Protein AF-A0A3M2A944-F1 (afdb_monomer)

Mean predicted aligned error: 8.6 Å

pLDDT: mean 86.75, std 15.09, range [39.0, 97.19]

Nearest PDB structures (foldseek):
  2qdl-assembly2_B  TM=9.344E-01  e=6.370E-03  Caldanaerobacter subterraneus subsp. tengcongensis MB4
  4jpb-assembly1_W  TM=9.354E-01  e=1.058E-02  Thermotoga maritima MSB8
  8c5v-assembly1_H  TM=9.035E-01  e=5.495E-02  Escherichia coli
  1k0s-assembly1_A  TM=7.134E-01  e=4.944E-03  Thermotoga maritima
  2qdl-assembly1_A  TM=8.506E-01  e=3.309E-02  Caldanaerobacter subterraneus subsp. tengcongensis MB4

Structure (mmCIF, N/CA/C/O backbone):
data_AF-A0A3M2A944-F1
#
_entry.id   AF-A0A3M2A944-F1
#
loop_
_atom_site.group_PDB
_atom_site.id
_atom_site.type_symbol
_atom_site.label_atom_id
_atom_site.label_alt_id
_atom_site.label_comp_id
_atom_site.label_asym_id
_atom_site.label_entity_id
_atom_site.label_seq_id
_atom_site.pdbx_PDB_ins_code
_atom_site.Cartn_x
_atom_site.Cartn_y
_atom_site.Cartn_z
_atom_site.occupancy
_atom_site.B_iso_or_equiv
_atom_site.auth_seq_id
_atom_site.auth_comp_id
_atom_site.auth_asym_id
_atom_site.auth_atom_id
_atom_site.pdbx_PDB_model_num
ATOM 1 N N . MET A 1 1 ? -34.007 -17.231 34.234 1.00 39.00 1 MET A N 1
ATOM 2 C CA . MET A 1 1 ? -33.715 -18.229 33.184 1.00 39.00 1 MET A CA 1
ATOM 3 C C . MET A 1 1 ? -33.813 -17.509 31.851 1.00 39.00 1 MET A C 1
ATOM 5 O O . MET A 1 1 ? -34.774 -16.780 31.654 1.00 39.00 1 MET A O 1
ATOM 9 N N . ALA A 1 2 ? -32.749 -17.584 31.052 1.00 47.69 2 ALA A N 1
ATOM 10 C CA . ALA A 1 2 ? -32.578 -16.890 29.777 1.00 47.69 2 ALA A CA 1
ATOM 11 C C . ALA A 1 2 ? -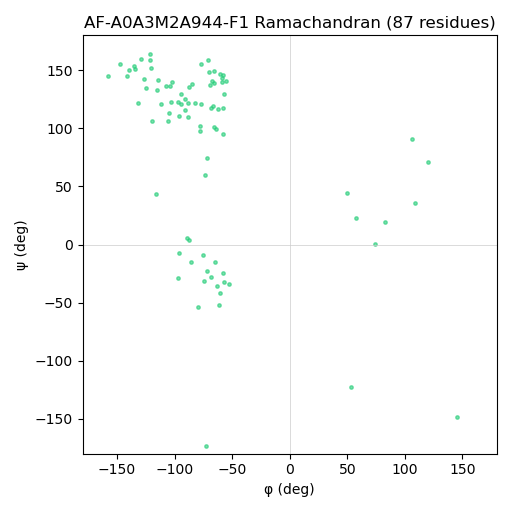33.461 -17.486 28.664 1.00 47.69 2 ALA A C 1
ATOM 13 O O . ALA A 1 2 ? -34.196 -18.436 28.920 1.00 47.69 2 ALA A O 1
ATOM 14 N N . GLN A 1 3 ? -33.238 -16.980 27.442 1.00 46.00 3 GLN A N 1
ATOM 15 C CA . GLN A 1 3 ? -33.672 -17.447 26.112 1.00 46.00 3 GLN A CA 1
ATOM 16 C C . GLN A 1 3 ? -34.793 -16.539 25.578 1.00 46.00 3 GLN A C 1
ATOM 18 O O . GLN A 1 3 ? -35.954 -16.685 25.925 1.00 46.00 3 GLN A O 1
ATOM 23 N N . GLY A 1 4 ? -34.503 -15.477 24.832 1.00 48.44 4 GLY A N 1
ATOM 24 C CA . GLY A 1 4 ? -33.573 -15.418 23.707 1.00 48.44 4 GLY A CA 1
ATOM 25 C C . GLY A 1 4 ? -34.399 -14.980 22.505 1.00 48.44 4 GLY A C 1
ATOM 26 O O . GLY A 1 4 ? -34.734 -15.794 21.655 1.00 48.44 4 GLY A O 1
ATOM 27 N N . LEU A 1 5 ? -34.820 -13.712 22.498 1.00 50.44 5 LEU A N 1
ATOM 28 C CA . LEU A 1 5 ? -35.502 -13.127 21.350 1.00 50.44 5 LEU A CA 1
ATOM 29 C C . LEU A 1 5 ? -34.487 -13.079 20.209 1.00 50.44 5 LEU A C 1
ATOM 31 O O . LEU A 1 5 ? -33.615 -12.212 20.182 1.00 50.44 5 LEU A O 1
ATOM 35 N N . THR A 1 6 ? -34.578 -14.034 19.286 1.00 54.06 6 THR A N 1
ATOM 36 C CA . THR A 1 6 ? -33.995 -13.913 17.954 1.00 54.06 6 THR A CA 1
ATOM 37 C C . THR A 1 6 ? -34.611 -12.663 17.343 1.00 54.06 6 THR A C 1
ATOM 39 O O . THR A 1 6 ? -35.743 -12.693 16.865 1.00 54.06 6 THR A O 1
ATOM 42 N N . ARG A 1 7 ? -33.916 -11.526 17.453 1.00 56.66 7 ARG A N 1
ATOM 43 C CA . ARG A 1 7 ? -34.333 -10.287 16.805 1.00 56.66 7 ARG A CA 1
ATOM 44 C C . ARG A 1 7 ? -34.253 -10.556 15.311 1.00 56.66 7 ARG A C 1
ATOM 46 O O . ARG A 1 7 ? -33.173 -10.592 14.732 1.00 56.66 7 ARG A O 1
ATOM 53 N N . ILE A 1 8 ? -35.405 -10.850 14.722 1.00 56.06 8 ILE A N 1
ATOM 54 C CA . ILE A 1 8 ? -35.582 -10.905 13.280 1.00 56.06 8 ILE A CA 1
ATOM 55 C C . ILE A 1 8 ? -35.179 -9.515 12.775 1.00 56.06 8 ILE A C 1
ATOM 57 O O . ILE A 1 8 ? -35.751 -8.509 13.196 1.00 56.06 8 ILE A O 1
ATOM 61 N N . LEU A 1 9 ? -34.127 -9.462 11.956 1.00 57.03 9 LEU A N 1
ATOM 62 C CA . LEU A 1 9 ? -33.585 -8.243 11.356 1.00 57.03 9 LEU A CA 1
ATOM 63 C C . LEU A 1 9 ? -34.554 -7.739 10.276 1.00 57.03 9 LEU A C 1
ATOM 65 O O . LEU A 1 9 ? -34.330 -7.907 9.083 1.00 57.03 9 LEU A O 1
ATOM 69 N N . THR A 1 10 ? -35.671 -7.159 10.703 1.00 55.91 10 THR A N 1
ATOM 70 C CA . THR A 1 10 ? -36.635 -6.449 9.848 1.00 55.91 10 THR A CA 1
ATOM 71 C C . THR A 1 10 ? -36.704 -4.974 10.236 1.00 55.91 10 THR A C 1
ATOM 73 O O . THR A 1 10 ? -37.782 -4.398 10.341 1.00 55.91 10 THR A O 1
ATOM 76 N N . GLU A 1 11 ? -35.548 -4.355 10.475 1.00 58.56 11 GLU A N 1
ATOM 77 C CA . GLU A 1 11 ? -35.435 -2.907 10.652 1.00 58.56 11 GLU A CA 1
ATOM 78 C C . GLU A 1 11 ? -34.800 -2.312 9.394 1.00 58.56 11 GLU A C 1
ATOM 80 O O . GLU A 1 11 ? -33.613 -2.476 9.125 1.00 58.56 11 GLU A O 1
ATOM 85 N N . VAL A 1 12 ? -35.618 -1.637 8.586 1.00 57.50 12 VAL A N 1
ATOM 86 C CA . VAL A 1 12 ? -35.128 -0.758 7.522 1.00 57.50 12 VAL A CA 1
ATOM 87 C C . VAL A 1 12 ? -34.417 0.416 8.199 1.00 57.50 12 VAL A C 1
ATOM 89 O O . VAL A 1 12 ? -35.056 1.163 8.937 1.00 57.50 12 VAL A O 1
ATOM 92 N N . GLY A 1 13 ? -33.115 0.592 7.938 1.00 60.06 13 GLY A N 1
ATOM 93 C CA . GLY A 1 13 ? -32.377 1.799 8.330 1.00 60.06 13 GLY A CA 1
ATOM 94 C C . GLY A 1 13 ? -31.362 1.670 9.471 1.00 60.06 13 GLY A C 1
ATOM 95 O O . GLY A 1 13 ? -31.186 2.638 10.209 1.00 60.06 13 GLY A O 1
ATOM 96 N N . THR A 1 14 ? -30.635 0.558 9.608 1.00 62.91 14 THR A N 1
ATOM 97 C CA . THR A 1 14 ? -29.363 0.610 10.344 1.00 62.91 14 THR A CA 1
ATOM 98 C C . THR A 1 14 ? -28.319 1.219 9.399 1.00 62.91 14 THR A C 1
ATOM 100 O O . THR A 1 14 ? -27.835 0.576 8.476 1.00 62.91 14 THR A O 1
ATOM 103 N N . ASN A 1 15 ? -28.050 2.524 9.510 1.00 69.88 15 ASN A N 1
ATOM 104 C CA . ASN A 1 15 ? -27.032 3.200 8.689 1.00 69.88 15 ASN A CA 1
ATOM 105 C C . ASN A 1 15 ? -25.622 2.801 9.173 1.00 69.88 15 ASN A C 1
ATOM 107 O O . ASN A 1 15 ? -24.860 3.626 9.676 1.00 69.88 15 ASN A O 1
ATOM 111 N N . GLU A 1 16 ? -25.335 1.502 9.130 1.00 77.38 16 GLU A N 1
ATOM 112 C CA . GLU A 1 16 ? -24.107 0.881 9.604 1.00 77.38 16 GLU A CA 1
ATOM 113 C C . GLU A 1 16 ? -22.998 1.124 8.580 1.00 77.38 16 GLU A C 1
ATOM 115 O O . GLU A 1 16 ? -23.109 0.784 7.402 1.00 77.38 16 GLU A O 1
ATOM 120 N N . LEU A 1 17 ? -21.926 1.772 9.034 1.00 84.50 17 LEU A N 1
ATOM 121 C CA . LEU A 1 17 ? -20.749 2.048 8.226 1.00 84.50 17 LEU A CA 1
ATOM 122 C C . LEU A 1 17 ? -19.698 0.970 8.488 1.00 84.50 17 LEU A C 1
ATOM 124 O O . LEU A 1 17 ? -19.079 0.944 9.551 1.00 84.50 17 LEU A O 1
ATOM 128 N N . GLU A 1 18 ? -19.456 0.125 7.492 1.00 93.38 18 GLU A N 1
ATOM 129 C CA . GLU A 1 18 ? -18.376 -0.858 7.524 1.00 93.38 18 GLU A CA 1
ATOM 130 C C . GLU A 1 18 ? -17.090 -0.279 6.918 1.00 93.38 18 GLU A C 1
ATOM 132 O O . GLU A 1 18 ? -17.056 0.205 5.779 1.00 93.38 18 GLU A O 1
ATOM 137 N N . VAL A 1 19 ? -16.002 -0.332 7.687 1.00 96.31 19 VAL A N 1
ATOM 138 C CA . VAL A 1 19 ? -14.693 0.191 7.286 1.00 96.31 19 VAL A CA 1
ATOM 139 C C . VAL A 1 19 ? -13.572 -0.783 7.609 1.00 96.31 19 VAL A C 1
ATOM 141 O O . VAL A 1 19 ? -13.625 -1.526 8.586 1.00 96.31 19 VAL A O 1
ATOM 144 N N . VAL A 1 20 ? -12.517 -0.726 6.802 1.00 97.19 20 VAL A N 1
ATOM 145 C CA . VAL A 1 20 ? -11.219 -1.310 7.130 1.00 97.19 20 VAL A CA 1
ATOM 146 C C . VAL A 1 20 ? -10.394 -0.244 7.834 1.00 97.19 20 VAL A C 1
ATOM 148 O O . VAL A 1 20 ? -10.057 0.773 7.226 1.00 97.19 20 VAL A O 1
ATOM 151 N N . GLU A 1 21 ? -10.066 -0.486 9.100 1.00 96.69 21 GLU A N 1
ATOM 152 C CA . GLU A 1 21 ? -9.131 0.337 9.866 1.00 96.69 21 GLU A CA 1
ATOM 153 C C . GLU A 1 21 ? -7.685 -0.109 9.610 1.00 96.69 21 GLU A C 1
ATOM 155 O O . GLU A 1 21 ? -7.376 -1.303 9.574 1.00 96.69 21 GLU A O 1
ATOM 160 N N . PHE A 1 22 ? -6.778 0.850 9.449 1.00 95.31 22 PHE A N 1
ATOM 161 C CA . PHE A 1 22 ? -5.347 0.601 9.324 1.00 95.31 22 PHE A CA 1
ATOM 162 C C . PHE A 1 22 ? -4.527 1.738 9.941 1.00 95.31 22 PHE A C 1
ATOM 164 O O . PHE A 1 22 ? -4.976 2.876 10.057 1.00 95.31 22 PHE A O 1
ATOM 171 N N . GLY A 1 23 ? -3.297 1.420 10.345 1.00 94.00 23 GLY A N 1
ATOM 172 C CA . GLY A 1 23 ? -2.390 2.368 10.987 1.00 94.00 23 GLY A CA 1
ATOM 173 C C . GLY A 1 23 ? -1.298 2.868 10.047 1.00 94.00 23 GLY A C 1
ATOM 174 O O . GLY A 1 23 ? -0.658 2.066 9.367 1.00 94.00 23 GLY A O 1
ATOM 175 N N . VAL A 1 24 ? -1.030 4.172 10.074 1.00 93.69 24 VAL A N 1
ATOM 176 C CA . VAL A 1 24 ? 0.124 4.809 9.425 1.00 93.69 24 VAL A CA 1
ATOM 177 C C . VAL A 1 24 ? 0.781 5.731 10.445 1.00 93.69 24 VAL A C 1
ATOM 179 O O . VAL A 1 24 ? 0.119 6.607 10.992 1.00 93.69 24 VAL A O 1
ATOM 182 N N . ASP A 1 25 ? 2.064 5.513 10.735 1.00 90.94 25 ASP A N 1
ATOM 183 C CA . ASP A 1 25 ? 2.849 6.351 11.659 1.00 90.94 25 ASP A CA 1
ATOM 184 C C . ASP A 1 25 ? 2.175 6.603 13.027 1.00 90.94 25 ASP A C 1
ATOM 186 O O . ASP A 1 25 ? 2.050 7.727 13.513 1.00 90.94 25 ASP A O 1
ATOM 190 N N . GLY A 1 26 ? 1.622 5.539 13.617 1.00 89.81 26 GLY A N 1
ATOM 191 C CA . GLY A 1 26 ? 0.914 5.602 14.902 1.00 89.81 26 GLY A CA 1
ATOM 192 C C . GLY A 1 26 ? -0.479 6.248 14.858 1.00 89.81 26 GLY A C 1
ATOM 193 O O . GLY A 1 26 ? -1.137 6.313 15.893 1.00 89.81 26 GLY A O 1
ATOM 194 N N . ARG A 1 27 ? -0.956 6.690 13.688 1.00 93.44 27 ARG A N 1
ATOM 195 C CA . ARG A 1 27 ? -2.299 7.255 13.485 1.00 93.44 27 ARG A CA 1
ATOM 196 C C . ARG A 1 27 ? -3.224 6.230 12.836 1.00 93.44 27 ARG A C 1
ATOM 198 O O . ARG A 1 27 ? -2.806 5.507 11.932 1.00 93.44 27 ARG A O 1
ATOM 205 N N . ALA A 1 28 ? -4.475 6.189 13.286 1.00 95.4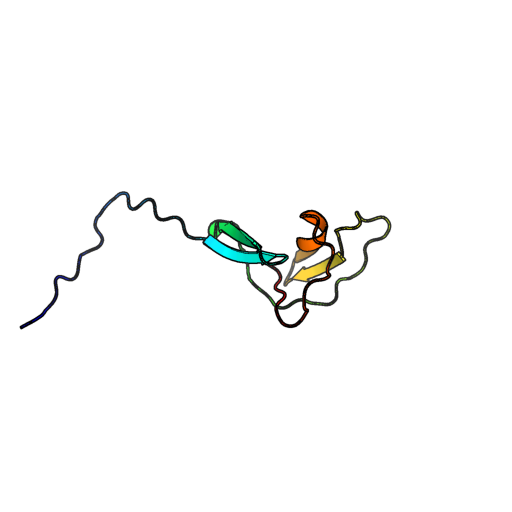4 28 ALA A N 1
ATOM 206 C CA . ALA A 1 28 ? -5.509 5.333 12.715 1.00 95.44 28 ALA A CA 1
ATOM 207 C C . ALA A 1 28 ? -6.212 6.031 11.542 1.00 95.44 28 ALA A C 1
ATOM 209 O O . ALA A 1 28 ? -6.581 7.204 11.629 1.00 95.44 28 ALA A O 1
ATOM 210 N N . TYR A 1 29 ? -6.406 5.288 10.459 1.00 95.69 29 TYR A N 1
ATOM 211 C CA . TYR A 1 29 ? -7.146 5.678 9.265 1.00 95.69 29 TYR A CA 1
ATOM 212 C C . TYR A 1 29 ? -8.158 4.589 8.928 1.00 95.69 29 TYR A C 1
ATOM 214 O O . TYR A 1 29 ? -8.019 3.442 9.350 1.00 95.69 29 TYR A O 1
ATOM 222 N N . ALA A 1 30 ? -9.172 4.946 8.147 1.00 96.31 30 ALA A N 1
ATOM 223 C CA . ALA A 1 30 ? -10.208 4.015 7.742 1.00 96.31 30 ALA A CA 1
ATOM 224 C C . ALA A 1 30 ? -10.632 4.258 6.293 1.00 96.31 30 ALA A C 1
ATOM 226 O O . ALA A 1 30 ? -10.687 5.399 5.828 1.00 96.31 30 ALA A O 1
ATOM 227 N N . ILE A 1 31 ? -10.961 3.181 5.586 1.00 95.88 31 ILE A N 1
ATOM 228 C CA . ILE A 1 31 ? -11.555 3.222 4.249 1.00 95.88 31 ILE A CA 1
ATOM 229 C C . ILE A 1 31 ? -12.839 2.395 4.235 1.00 95.88 31 ILE A C 1
ATOM 231 O O . ILE A 1 31 ? -12.914 1.350 4.876 1.00 95.88 31 ILE A O 1
ATOM 235 N N . ASN A 1 32 ? -13.855 2.860 3.505 1.00 95.75 32 ASN A N 1
ATOM 23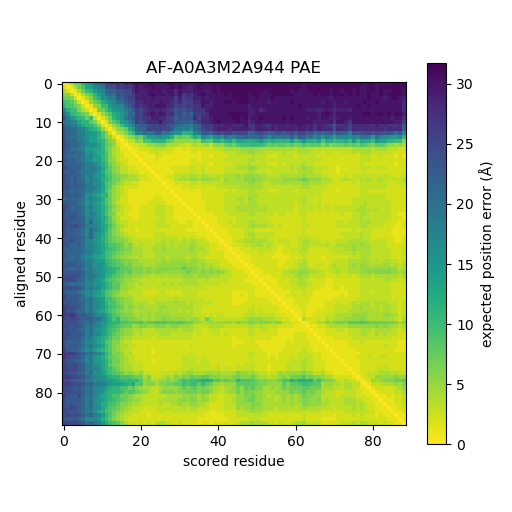6 C CA . ASN A 1 32 ? -15.097 2.110 3.315 1.00 95.75 32 ASN A CA 1
ATOM 237 C C . ASN A 1 32 ? -14.790 0.732 2.708 1.00 95.75 32 ASN A C 1
ATOM 239 O O . ASN A 1 32 ? -14.103 0.658 1.685 1.00 95.75 32 ASN A O 1
ATOM 243 N N . VAL A 1 33 ? -15.323 -0.334 3.311 1.00 95.88 33 VAL A N 1
ATOM 244 C CA . VAL A 1 33 ? -15.096 -1.712 2.853 1.00 95.88 33 VAL A CA 1
ATOM 245 C C . VAL A 1 33 ? -15.519 -1.921 1.395 1.00 95.88 33 VAL A C 1
ATOM 247 O O . VAL A 1 33 ? -14.841 -2.625 0.658 1.00 95.88 33 VAL A O 1
ATOM 250 N N . ALA A 1 34 ? -16.553 -1.218 0.921 1.00 94.56 34 ALA A N 1
ATOM 251 C CA . ALA A 1 34 ? -17.018 -1.278 -0.464 1.00 94.56 34 ALA A CA 1
ATOM 252 C C . ALA A 1 34 ? -15.991 -0.748 -1.485 1.00 94.56 34 ALA A C 1
ATOM 254 O O . ALA A 1 34 ? -16.137 -0.981 -2.684 1.00 94.56 34 ALA A O 1
ATOM 255 N N . LYS A 1 35 ? -14.959 -0.019 -1.034 1.00 94.56 35 LYS A N 1
ATOM 256 C CA . LYS A 1 35 ? -13.838 0.438 -1.871 1.00 94.56 35 LYS A CA 1
ATOM 257 C C . LYS A 1 35 ? -12.614 -0.477 -1.796 1.00 94.56 35 LYS A C 1
ATOM 259 O O . LYS A 1 35 ? -11.670 -0.259 -2.551 1.00 94.56 35 LYS A O 1
ATOM 264 N N . VAL A 1 36 ? -12.613 -1.469 -0.907 1.00 95.69 36 VAL A N 1
ATOM 265 C CA . VAL A 1 36 ? -11.499 -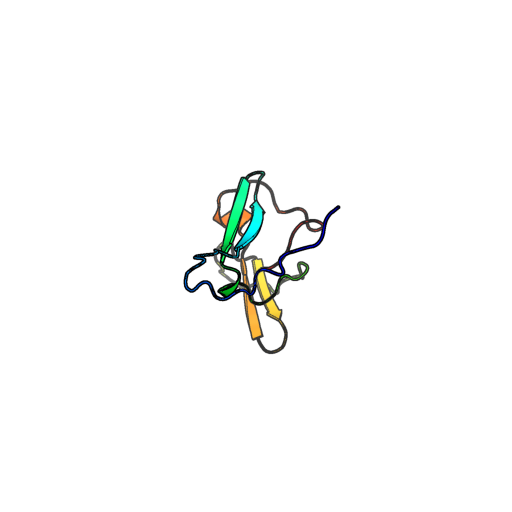2.403 -0.730 1.00 95.69 36 VAL A CA 1
ATOM 266 C C . VAL A 1 36 ? -11.762 -3.637 -1.571 1.00 95.69 36 VAL A C 1
ATOM 268 O O . VAL A 1 36 ? -12.760 -4.328 -1.382 1.00 95.69 36 VAL A O 1
ATOM 271 N N . ARG A 1 37 ? -10.855 -3.934 -2.505 1.00 94.19 37 ARG A N 1
ATOM 272 C CA . ARG A 1 37 ? -10.976 -5.154 -3.306 1.00 94.19 37 ARG A CA 1
ATOM 273 C C . ARG A 1 37 ? -10.488 -6.355 -2.512 1.00 94.19 37 ARG A C 1
ATOM 275 O O . ARG A 1 37 ? -11.199 -7.346 -2.394 1.00 94.19 37 ARG A O 1
ATOM 282 N N . GLU A 1 38 ? -9.262 -6.272 -2.001 1.00 94.88 38 GLU A N 1
ATOM 283 C CA . GLU A 1 38 ? -8.566 -7.349 -1.298 1.00 94.88 38 GLU A CA 1
ATOM 284 C C . GLU A 1 38 ? -7.477 -6.750 -0.405 1.00 94.88 38 GLU A C 1
ATOM 286 O O . GLU A 1 38 ? -6.814 -5.804 -0.810 1.00 94.88 38 GLU A O 1
ATOM 291 N N . ILE A 1 39 ? -7.225 -7.349 0.761 1.00 96.06 39 ILE A N 1
ATOM 292 C CA . ILE A 1 39 ? -6.078 -6.987 1.602 1.00 96.06 39 ILE A CA 1
ATOM 293 C C . ILE A 1 39 ? -5.017 -8.074 1.458 1.00 96.06 39 ILE A C 1
ATOM 295 O O . ILE A 1 39 ? -5.220 -9.210 1.891 1.00 96.06 39 ILE A O 1
ATOM 299 N N . VAL A 1 40 ? -3.875 -7.739 0.860 1.00 94.88 40 VAL A N 1
ATOM 300 C CA . VAL A 1 40 ? -2.809 -8.706 0.556 1.00 94.88 40 VAL A CA 1
ATOM 301 C C . VAL A 1 40 ? -1.482 -8.331 1.210 1.00 94.88 40 VAL A C 1
ATOM 303 O O . VAL A 1 40 ? -1.276 -7.218 1.702 1.00 94.88 40 VAL A O 1
ATOM 306 N N . ARG A 1 41 ? -0.560 -9.297 1.264 1.00 93.50 41 ARG A N 1
ATOM 307 C CA . ARG A 1 41 ? 0.804 -9.040 1.738 1.00 93.50 41 ARG A CA 1
ATOM 308 C C . ARG A 1 41 ? 1.557 -8.173 0.718 1.00 93.50 41 ARG A C 1
ATOM 310 O O . ARG A 1 41 ? 1.310 -8.321 -0.478 1.00 93.50 41 ARG A O 1
ATOM 317 N N . PRO A 1 42 ? 2.487 -7.317 1.169 1.00 92.06 42 PRO A N 1
ATOM 318 C CA . PRO A 1 42 ? 3.360 -6.574 0.276 1.00 92.06 42 PRO A CA 1
ATOM 319 C C . PRO A 1 42 ? 4.118 -7.510 -0.663 1.00 92.06 42 PRO A C 1
ATOM 321 O O . PRO A 1 42 ? 4.580 -8.579 -0.259 1.00 92.06 42 PRO A O 1
ATOM 324 N N . VAL A 1 43 ? 4.264 -7.074 -1.907 1.00 91.44 43 VAL A N 1
ATOM 325 C CA . VAL A 1 43 ? 5.069 -7.733 -2.936 1.00 91.44 43 VAL A CA 1
ATOM 326 C C . VAL A 1 43 ? 6.132 -6.760 -3.424 1.00 91.44 43 VAL A C 1
ATOM 328 O O . VAL A 1 43 ? 5.972 -5.550 -3.273 1.00 91.44 43 VAL A O 1
ATOM 331 N N . ALA A 1 44 ? 7.208 -7.271 -4.018 1.00 92.50 44 ALA A N 1
ATOM 332 C CA . ALA A 1 44 ? 8.187 -6.417 -4.678 1.00 92.50 44 ALA A CA 1
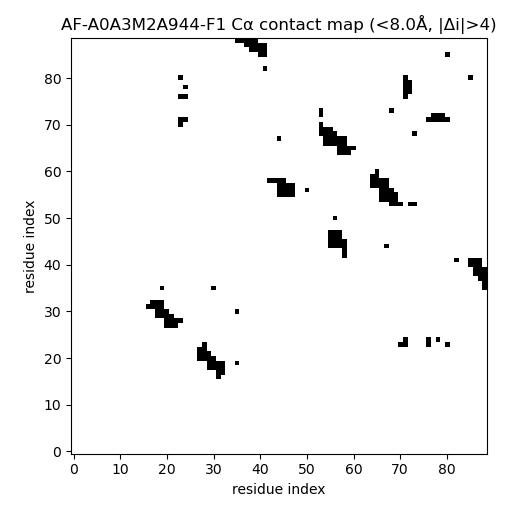ATOM 333 C C . ALA A 1 44 ? 7.549 -5.782 -5.934 1.00 92.50 44 ALA A C 1
ATOM 335 O O . ALA A 1 44 ? 7.151 -6.524 -6.838 1.00 92.50 44 ALA A O 1
ATOM 336 N N . PRO A 1 45 ? 7.412 -4.445 -6.007 1.00 94.94 45 PRO A N 1
ATOM 337 C CA . PRO A 1 45 ? 6.868 -3.786 -7.185 1.00 94.94 45 PRO A CA 1
ATOM 338 C C . PRO A 1 45 ? 7.909 -3.713 -8.309 1.00 94.94 45 PRO A C 1
ATOM 340 O O . PRO A 1 45 ? 9.116 -3.691 -8.078 1.00 94.94 45 PRO A O 1
ATOM 343 N N . THR A 1 46 ? 7.425 -3.627 -9.544 1.00 96.50 46 THR A N 1
ATOM 344 C CA . THR A 1 46 ? 8.228 -3.269 -10.717 1.00 96.50 46 THR A CA 1
ATOM 345 C C . THR A 1 46 ? 8.353 -1.743 -10.787 1.00 96.50 46 THR A C 1
ATOM 347 O O . THR A 1 46 ? 7.317 -1.073 -10.846 1.00 96.50 46 THR A O 1
ATOM 350 N N . PRO A 1 47 ? 9.572 -1.171 -10.784 1.00 95.00 47 PRO A N 1
ATOM 351 C CA . PRO A 1 47 ? 9.768 0.277 -10.810 1.00 95.00 47 PRO A CA 1
ATOM 352 C C . PRO A 1 47 ? 9.180 0.938 -12.061 1.00 95.00 47 PRO A C 1
ATOM 354 O O . PRO A 1 47 ? 9.214 0.369 -13.152 1.00 95.00 47 PRO A O 1
ATOM 357 N N . ILE A 1 48 ? 8.691 2.170 -11.906 1.00 95.62 48 ILE A N 1
ATOM 358 C CA . ILE A 1 48 ? 8.192 3.001 -13.006 1.00 95.62 48 ILE A CA 1
ATOM 359 C C . ILE A 1 48 ? 9.148 4.191 -13.183 1.00 95.62 48 ILE A C 1
ATOM 361 O O . ILE A 1 48 ? 9.319 4.966 -12.238 1.00 95.62 48 ILE A O 1
ATOM 365 N N . PRO A 1 49 ? 9.774 4.372 -14.362 1.00 94.50 49 PRO A N 1
ATOM 366 C CA . PRO A 1 49 ? 10.613 5.538 -14.628 1.00 94.50 49 PRO A CA 1
ATOM 367 C C . PRO A 1 49 ? 9.836 6.850 -14.471 1.00 94.50 49 PRO A C 1
ATOM 369 O O . PRO A 1 49 ? 8.691 6.947 -14.907 1.00 94.50 49 PRO A O 1
ATOM 372 N N . HIS A 1 50 ? 10.471 7.867 -13.881 1.00 94.62 50 HIS A N 1
ATOM 373 C CA . HIS A 1 50 ? 9.899 9.211 -13.690 1.00 94.62 50 HIS A CA 1
ATOM 374 C C . HIS A 1 50 ? 8.582 9.256 -12.892 1.00 94.62 50 HIS A C 1
ATOM 376 O O . HIS A 1 50 ? 7.810 10.206 -13.021 1.00 94.62 50 HIS A O 1
ATOM 382 N N . ALA A 1 51 ? 8.309 8.242 -12.069 1.00 95.06 51 ALA A N 1
ATOM 383 C CA . ALA A 1 51 ? 7.126 8.227 -11.225 1.00 95.06 51 ALA A CA 1
ATOM 384 C C . ALA A 1 51 ? 7.216 9.245 -10.080 1.00 95.06 51 ALA A C 1
ATOM 386 O O . ALA A 1 51 ? 8.296 9.673 -9.668 1.00 95.06 51 ALA A O 1
ATOM 387 N N . HIS A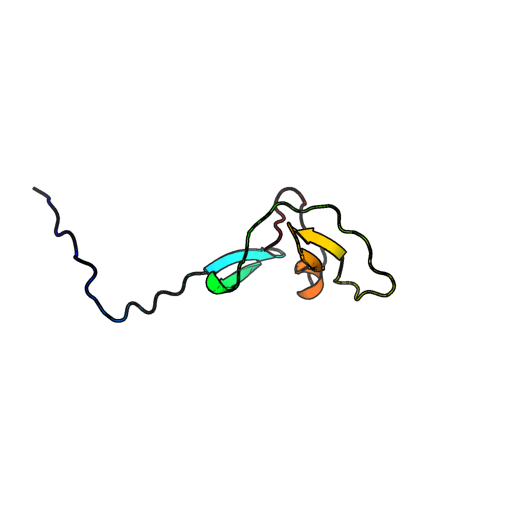 1 52 ? 6.051 9.608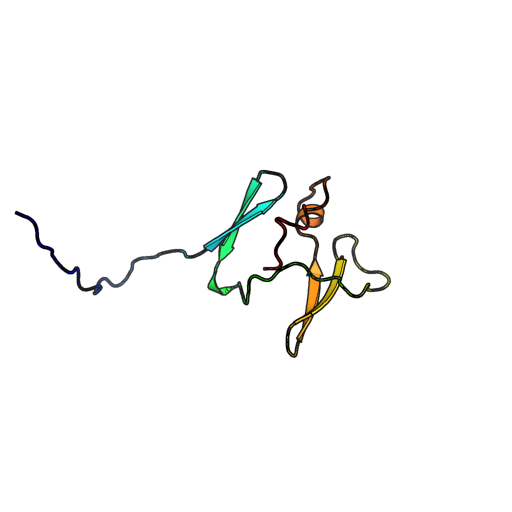 -9.543 1.00 95.12 52 HIS A N 1
ATOM 388 C CA . HIS A 1 52 ? 5.968 10.409 -8.327 1.00 95.12 52 HIS A CA 1
ATOM 389 C C . HIS A 1 52 ? 6.681 9.689 -7.161 1.00 95.12 52 HIS A C 1
ATOM 391 O O . HIS A 1 52 ? 6.541 8.470 -7.068 1.00 95.12 52 HIS A O 1
ATOM 397 N N . PRO A 1 53 ? 7.374 10.388 -6.237 1.00 92.69 53 PRO A N 1
ATOM 398 C CA . PRO A 1 53 ? 8.139 9.754 -5.152 1.00 92.69 53 PRO A CA 1
ATOM 399 C C . PRO A 1 53 ? 7.350 8.752 -4.298 1.00 92.69 53 PRO A C 1
ATOM 401 O O . PRO A 1 53 ? 7.882 7.729 -3.887 1.00 92.69 53 PRO A O 1
ATOM 404 N N . CYS A 1 54 ? 6.057 9.007 -4.080 1.00 94.69 54 CYS A N 1
ATOM 405 C CA . CYS A 1 54 ? 5.190 8.095 -3.326 1.00 94.69 54 CYS A CA 1
ATOM 406 C C . CYS A 1 54 ? 4.776 6.835 -4.107 1.00 94.69 54 CYS A C 1
ATOM 408 O O . CYS A 1 54 ? 4.148 5.952 -3.536 1.00 94.69 54 CYS A O 1
ATOM 410 N N . VAL A 1 55 ? 5.057 6.735 -5.407 1.00 95.50 55 VAL A N 1
ATOM 411 C CA . VAL A 1 55 ? 4.742 5.549 -6.212 1.00 95.50 55 VAL A CA 1
ATOM 412 C C . VAL A 1 55 ? 5.918 4.584 -6.123 1.00 95.50 55 VAL A C 1
ATOM 414 O O . VAL A 1 55 ? 6.978 4.821 -6.695 1.00 95.50 55 VAL A O 1
ATOM 417 N N . LEU A 1 56 ? 5.712 3.461 -5.437 1.00 93.88 56 LEU A N 1
ATOM 418 C CA . LEU A 1 56 ? 6.716 2.402 -5.301 1.00 93.88 56 LEU A CA 1
ATOM 419 C C . LEU A 1 56 ? 6.920 1.626 -6.611 1.00 93.88 56 LEU A C 1
ATOM 421 O O . LEU A 1 56 ? 7.958 1.000 -6.814 1.00 93.88 56 LEU A O 1
ATOM 425 N N . GLY A 1 57 ? 5.925 1.653 -7.500 1.00 96.31 57 GLY A N 1
ATOM 426 C CA . GLY A 1 57 ? 5.979 1.047 -8.825 1.00 96.31 57 GLY A CA 1
ATOM 427 C C . GLY A 1 57 ? 4.627 0.482 -9.240 1.00 96.31 57 GLY A C 1
ATOM 428 O O . GLY A 1 57 ? 3.582 0.991 -8.845 1.00 96.31 57 GLY A O 1
ATOM 429 N N . MET A 1 58 ? 4.640 -0.590 -10.023 1.00 95.94 58 MET A N 1
ATOM 430 C CA . MET A 1 58 ? 3.456 -1.370 -10.384 1.00 95.94 58 MET A CA 1
ATOM 431 C C . MET A 1 58 ? 3.598 -2.819 -9.931 1.00 95.94 58 MET A C 1
ATOM 433 O O . MET A 1 58 ? 4.700 -3.359 -9.878 1.00 95.94 58 MET A O 1
ATOM 437 N N . PHE A 1 59 ? 2.485 -3.485 -9.655 1.00 95.25 59 PHE A N 1
ATOM 438 C CA . PHE A 1 59 ? 2.469 -4.924 -9.427 1.00 95.25 59 PHE A CA 1
ATOM 439 C C . PHE A 1 59 ? 1.306 -5.570 -10.171 1.00 95.25 59 PHE A C 1
ATOM 441 O O . PHE A 1 59 ? 0.292 -4.932 -10.466 1.00 95.25 59 PHE A O 1
ATOM 448 N N . ARG A 1 60 ? 1.467 -6.849 -10.507 1.00 93.88 60 ARG A N 1
ATOM 449 C CA . ARG A 1 60 ? 0.397 -7.645 -11.101 1.00 93.88 60 ARG A CA 1
ATOM 450 C C . ARG A 1 60 ? -0.412 -8.286 -9.982 1.00 93.88 60 ARG A C 1
ATOM 452 O O . ARG A 1 60 ? 0.136 -9.048 -9.191 1.00 93.88 60 ARG A O 1
ATOM 459 N N . HIS A 1 61 ? -1.708 -8.003 -9.950 1.00 93.81 61 HIS A N 1
ATOM 460 C CA . HIS A 1 61 ? -2.663 -8.670 -9.078 1.00 93.81 61 HIS A CA 1
ATOM 461 C C . HIS A 1 61 ? -3.732 -9.350 -9.924 1.00 93.81 61 HIS A C 1
ATOM 463 O O . HIS A 1 61 ? -4.594 -8.677 -10.501 1.00 93.81 61 HIS A O 1
ATOM 469 N N . ARG A 1 62 ? -3.652 -10.684 -10.005 1.00 91.38 62 ARG A N 1
ATOM 470 C CA . ARG A 1 62 ? -4.437 -11.509 -10.939 1.00 91.38 62 ARG A CA 1
ATOM 471 C C . ARG A 1 62 ? -4.251 -10.987 -12.374 1.00 91.38 62 ARG A C 1
ATOM 473 O O . ARG A 1 62 ? -3.116 -10.857 -12.835 1.00 91.38 62 ARG A O 1
ATOM 480 N N . ASP A 1 63 ? -5.336 -10.628 -13.047 1.00 91.38 63 ASP A N 1
ATOM 481 C CA . ASP A 1 63 ? -5.324 -10.184 -14.444 1.00 91.38 63 ASP A CA 1
ATOM 482 C C . ASP A 1 63 ? -5.124 -8.667 -14.607 1.00 91.38 63 ASP A C 1
ATOM 484 O O . ASP A 1 63 ? -5.167 -8.151 -15.722 1.00 91.38 63 ASP A O 1
ATOM 488 N N . ALA A 1 64 ? -4.872 -7.939 -13.511 1.00 93.75 64 ALA A N 1
ATOM 489 C CA . ALA A 1 64 ? -4.697 -6.489 -13.518 1.00 93.75 64 ALA A CA 1
ATOM 490 C C . ALA A 1 64 ? -3.271 -6.070 -13.136 1.00 93.75 64 ALA A C 1
ATOM 492 O O . ALA A 1 64 ? -2.663 -6.627 -12.222 1.00 93.75 64 ALA A O 1
ATOM 493 N N . VAL A 1 65 ? -2.756 -5.036 -13.805 1.00 94.56 65 VAL A N 1
ATOM 494 C CA . VAL A 1 65 ? -1.552 -4.307 -13.385 1.00 94.56 65 VAL A CA 1
ATOM 495 C C . VAL A 1 65 ? -2.003 -3.064 -12.634 1.00 94.56 65 VAL A C 1
ATOM 497 O O . VAL A 1 65 ? -2.770 -2.265 -13.166 1.00 94.56 65 VAL A O 1
ATOM 500 N N . ILE A 1 66 ? -1.560 -2.928 -11.387 1.00 94.75 66 ILE A N 1
ATOM 501 C CA . ILE A 1 66 ? -2.037 -1.907 -10.453 1.00 94.75 66 ILE A CA 1
ATOM 502 C C . ILE A 1 66 ? -0.829 -1.113 -9.940 1.00 94.75 66 ILE A C 1
ATOM 504 O O . ILE A 1 66 ? 0.189 -1.724 -9.596 1.00 94.75 66 ILE A O 1
ATOM 508 N N . PRO A 1 67 ? -0.894 0.229 -9.891 1.00 94.81 67 PRO A N 1
ATOM 509 C CA . PRO A 1 67 ? 0.140 1.027 -9.246 1.00 94.81 67 PRO A CA 1
ATOM 510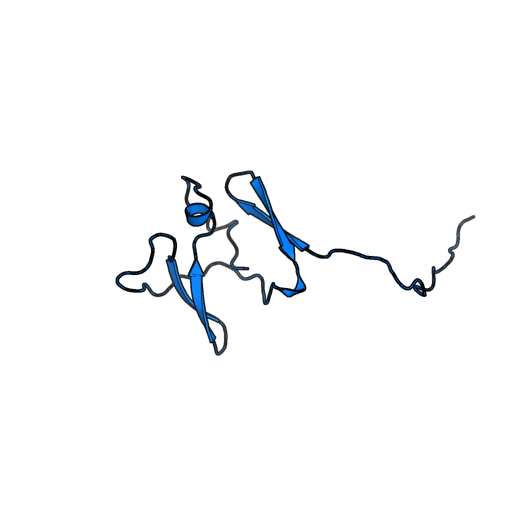 C C . PRO A 1 67 ? 0.163 0.755 -7.737 1.00 94.81 67 PRO A C 1
ATOM 512 O O . PRO A 1 67 ? -0.880 0.667 -7.093 1.00 94.81 67 PRO A O 1
ATOM 515 N N . LEU A 1 68 ? 1.361 0.650 -7.171 1.00 95.62 68 LEU A N 1
ATOM 516 C CA . LEU A 1 68 ? 1.581 0.539 -5.736 1.00 95.62 68 LEU A CA 1
ATOM 517 C C . LEU A 1 68 ? 2.068 1.884 -5.196 1.00 95.62 68 LEU A C 1
ATOM 519 O O . LEU A 1 68 ? 3.096 2.398 -5.637 1.00 95.62 68 LEU A O 1
ATOM 523 N N . VAL A 1 69 ? 1.336 2.438 -4.232 1.00 94.94 69 VAL A N 1
ATOM 524 C CA . VAL A 1 69 ? 1.619 3.742 -3.619 1.00 94.94 69 VAL A CA 1
ATOM 525 C C . VAL A 1 69 ? 1.963 3.548 -2.145 1.00 94.94 69 VAL A C 1
ATOM 527 O O . VAL A 1 69 ? 1.256 2.847 -1.425 1.00 94.94 69 VAL A O 1
ATOM 530 N N . ASP A 1 70 ? 3.039 4.185 -1.692 1.00 94.56 70 ASP A N 1
ATOM 531 C CA . ASP A 1 70 ? 3.376 4.305 -0.279 1.00 94.56 70 ASP A CA 1
ATOM 532 C C . ASP A 1 70 ? 2.500 5.384 0.362 1.00 94.56 70 ASP A C 1
ATOM 534 O O . ASP A 1 70 ? 2.721 6.590 0.207 1.00 94.56 70 ASP A O 1
ATOM 538 N N . LEU A 1 71 ? 1.476 4.931 1.083 1.00 94.69 71 LEU A N 1
ATOM 539 C CA . LEU A 1 71 ? 0.547 5.818 1.768 1.00 94.69 71 LEU A CA 1
ATOM 540 C C . LEU A 1 71 ? 1.210 6.568 2.934 1.00 94.69 71 LEU A C 1
ATOM 542 O O . LEU A 1 71 ? 0.801 7.685 3.234 1.00 94.69 71 LEU A O 1
ATOM 546 N N . GLY A 1 72 ? 2.245 5.996 3.559 1.00 94.19 72 GLY A N 1
ATOM 547 C CA . GLY A 1 72 ? 3.027 6.668 4.594 1.00 94.19 72 GLY A CA 1
ATOM 548 C C . GLY A 1 72 ? 3.708 7.907 4.038 1.00 94.19 72 GLY A C 1
ATOM 549 O O . GLY A 1 72 ? 3.486 9.002 4.549 1.00 94.19 72 GLY A O 1
ATOM 550 N N . GLN A 1 73 ? 4.438 7.757 2.933 1.00 94.31 73 GLN A N 1
ATOM 551 C CA . GLN A 1 73 ? 5.064 8.892 2.249 1.00 94.31 73 GLN A CA 1
ATOM 552 C C . GLN A 1 73 ? 4.032 9.912 1.761 1.00 94.31 73 GLN A C 1
ATOM 554 O O . GLN A 1 73 ? 4.236 11.114 1.918 1.00 94.31 73 GLN A O 1
ATOM 559 N N . TRP A 1 74 ? 2.906 9.450 1.207 1.00 93.94 74 TRP A N 1
ATOM 560 C CA . TRP A 1 74 ? 1.841 10.340 0.735 1.00 93.94 74 TRP A CA 1
ATOM 561 C C . TRP A 1 74 ? 1.211 11.171 1.863 1.00 93.94 74 TRP A C 1
ATOM 563 O O . TRP A 1 74 ? 0.861 12.332 1.661 1.00 93.94 74 TRP A O 1
ATOM 573 N N . LEU A 1 75 ? 1.089 10.596 3.061 1.00 93.88 75 LEU A N 1
ATOM 574 C CA . LEU A 1 75 ? 0.562 11.264 4.254 1.00 93.88 75 LEU A CA 1
ATOM 575 C C . LEU A 1 75 ? 1.637 12.024 5.055 1.00 93.88 75 LEU A C 1
ATOM 577 O O . LEU A 1 75 ? 1.324 12.578 6.108 1.00 93.88 75 LEU A O 1
ATOM 581 N N . GLY A 1 76 ? 2.881 12.076 4.567 1.00 92.12 76 GLY A N 1
ATOM 582 C CA . GLY A 1 76 ? 3.975 12.822 5.192 1.00 92.12 76 GLY A CA 1
ATOM 583 C C . GLY A 1 76 ? 4.692 12.095 6.333 1.00 92.12 76 GLY A C 1
ATOM 584 O O . GLY A 1 76 ? 5.359 12.745 7.137 1.00 92.12 76 GLY A O 1
ATOM 585 N N . SER A 1 77 ? 4.575 10.769 6.428 1.00 91.00 77 SER A N 1
ATOM 586 C CA . SER A 1 77 ? 5.379 9.983 7.365 1.00 91.00 77 SER A CA 1
ATOM 587 C C . SER A 1 77 ? 6.846 9.958 6.940 1.00 91.00 77 SER A C 1
ATOM 589 O O . SER A 1 77 ? 7.171 9.786 5.764 1.00 91.0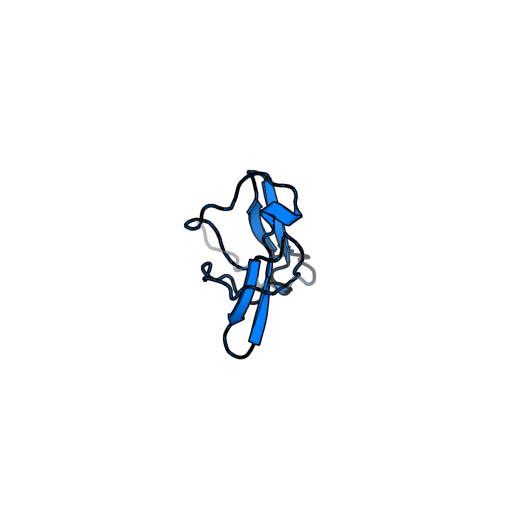0 77 SER A O 1
ATOM 591 N N . ALA A 1 78 ? 7.738 10.108 7.918 1.00 83.12 78 ALA A N 1
ATOM 592 C CA . ALA A 1 78 ? 9.182 10.093 7.701 1.00 83.12 78 ALA A CA 1
ATOM 593 C C . ALA A 1 78 ? 9.784 8.676 7.703 1.00 83.12 78 ALA A C 1
ATOM 595 O O . ALA A 1 78 ? 10.929 8.499 7.287 1.00 83.12 78 ALA A O 1
ATOM 596 N N . ALA A 1 79 ? 9.047 7.674 8.191 1.00 85.12 79 ALA A N 1
ATOM 597 C CA . ALA A 1 79 ? 9.546 6.314 8.349 1.00 85.12 79 ALA A CA 1
ATOM 598 C C . ALA A 1 79 ? 8.929 5.367 7.305 1.00 85.12 79 ALA A C 1
ATOM 600 O O . ALA A 1 79 ? 7.714 5.396 7.096 1.00 85.12 79 ALA A O 1
ATOM 601 N N . PRO A 1 80 ? 9.730 4.486 6.676 1.00 84.44 80 PRO A N 1
ATOM 602 C CA . PRO A 1 80 ? 9.186 3.455 5.805 1.00 84.44 80 PRO A CA 1
ATOM 603 C C . PRO A 1 80 ? 8.344 2.455 6.618 1.00 84.44 80 PRO A C 1
ATOM 605 O O . PRO A 1 80 ? 8.641 2.197 7.791 1.00 84.44 80 PRO A O 1
ATOM 608 N N . PRO A 1 81 ? 7.310 1.848 6.014 1.00 85.50 81 PRO A N 1
ATOM 609 C CA . PRO A 1 81 ? 6.467 0.888 6.712 1.00 85.50 81 PRO A CA 1
ATOM 610 C C . PRO A 1 81 ? 7.239 -0.397 7.047 1.00 85.50 81 PRO A C 1
ATOM 612 O O . PRO A 1 81 ? 8.002 -0.908 6.227 1.00 85.50 81 PRO A O 1
ATOM 615 N N . ASP A 1 82 ? 6.997 -0.970 8.232 1.00 89.31 82 ASP A N 1
ATOM 616 C CA . ASP A 1 82 ? 7.515 -2.297 8.595 1.00 89.31 82 ASP A CA 1
ATOM 617 C C . ASP A 1 82 ? 6.933 -3.363 7.642 1.00 89.31 82 ASP A C 1
ATOM 619 O O . ASP A 1 82 ? 5.719 -3.605 7.684 1.00 89.31 82 ASP A O 1
ATOM 623 N N . PRO A 1 83 ? 7.755 -4.062 6.832 1.00 87.25 83 PRO A N 1
ATOM 624 C CA . PRO A 1 83 ? 7.276 -5.046 5.861 1.00 87.25 83 PRO A CA 1
ATOM 625 C C . PRO A 1 83 ? 6.450 -6.188 6.469 1.00 87.25 83 PRO A C 1
ATOM 627 O O . PRO A 1 83 ? 5.625 -6.790 5.780 1.00 87.25 83 PRO A O 1
ATOM 630 N N . ARG A 1 84 ? 6.639 -6.506 7.758 1.00 90.62 84 ARG A N 1
ATOM 631 C CA . ARG A 1 84 ? 5.884 -7.566 8.454 1.00 90.62 84 ARG A CA 1
ATOM 632 C C . ARG A 1 84 ? 4.453 -7.132 8.773 1.00 90.62 84 ARG A C 1
ATOM 634 O O . ARG A 1 84 ? 3.528 -7.955 8.786 1.00 90.62 84 ARG A O 1
ATOM 641 N N . ARG A 1 85 ? 4.261 -5.837 9.018 1.00 91.31 85 ARG A N 1
ATOM 642 C CA . ARG A 1 85 ? 2.971 -5.232 9.379 1.00 91.31 85 ARG A CA 1
ATOM 643 C C . ARG A 1 85 ? 2.252 -4.630 8.180 1.00 91.31 85 ARG A C 1
ATOM 645 O O . ARG A 1 85 ? 1.026 -4.620 8.170 1.00 91.31 85 ARG A O 1
ATOM 652 N N . ALA A 1 86 ? 2.998 -4.186 7.174 1.00 94.38 86 ALA A N 1
ATOM 653 C CA . ALA A 1 86 ? 2.467 -3.580 5.966 1.00 94.38 86 ALA A CA 1
ATOM 654 C C . ALA A 1 86 ? 1.496 -4.516 5.235 1.00 94.38 86 ALA A C 1
ATOM 656 O O . ALA A 1 86 ? 1.657 -5.741 5.230 1.00 94.38 86 ALA A O 1
ATOM 657 N N . ARG A 1 87 ? 0.476 -3.925 4.617 1.00 95.75 87 ARG A N 1
ATOM 658 C CA . ARG A 1 87 ? -0.513 -4.590 3.769 1.00 95.75 87 ARG A CA 1
ATOM 659 C C . ARG A 1 87 ? -0.796 -3.694 2.573 1.00 95.75 87 ARG A C 1
ATOM 661 O O . ARG A 1 87 ? -0.689 -2.477 2.682 1.00 95.75 87 ARG A O 1
ATOM 668 N N . ILE A 1 88 ? -1.147 -4.313 1.456 1.00 95.31 88 ILE A N 1
ATOM 669 C CA . ILE A 1 88 ? -1.731 -3.623 0.308 1.00 95.31 88 ILE A CA 1
ATOM 670 C C . ILE A 1 88 ? -3.244 -3.743 0.478 1.00 95.31 88 ILE A C 1
ATOM 672 O O . ILE A 1 88 ? -3.720 -4.847 0.750 1.00 95.31 88 ILE A O 1
ATOM 676 N N . ILE A 1 89 ? -3.952 -2.620 0.379 1.00 93.12 89 ILE A N 1
ATOM 677 C CA . ILE A 1 89 ? -5.413 -2.498 0.499 1.00 93.12 89 ILE A CA 1
ATOM 678 C C . ILE A 1 89 ? -5.981 -2.133 -0.874 1.00 93.12 89 ILE A C 1
ATOM 680 O O . ILE A 1 89 ? -5.289 -1.365 -1.583 1.00 93.12 89 ILE A O 1
#

Solvent-accessible surface area (backbone atoms only — not comparable to full-atom values): 6043 Å² total; per-residue (Å²): 135,89,89,77,83,78,75,74,90,80,70,91,78,77,91,75,84,63,60,47,74,49,77,50,91,92,40,83,47,74,44,54,44,94,77,51,88,57,81,42,73,70,71,88,51,48,77,52,86,94,53,59,90,41,46,62,17,33,39,76,58,87,96,41,80,42,78,39,67,42,62,39,53,69,72,68,43,92,62,82,77,58,75,89,76,44,64,42,104

Radius of gyration: 19.01 Å; Cα contacts (8 Å, |Δi|>4): 102; chains: 1; bounding box: 47×31×48 Å

Foldseek 3Di:
DDDDPPPPPPDDDPPDFDWDWDDAPNDIDIDGPVPDDDKAQDDQADQDPPDDPQFSHWDDDPPDIGTDGNVNVVVPHPDGDDSVRDIDD

Sequence (89 aa):
MAQGLTRILTEVGTNELEVVEFGVDGRAYAINVAKVREIVRPVAPTPIPHAHPCVLGMFRHRDAVIPLVDLGQWLGSAAPPDPRRARII

Secondary structure (DSSP, 8-state):
-----------TT-----EEEEEETTEEEEEEGGG----B---PPBP-TT--TTEEEEEEETTEEEEEE-HHHHTT-SSPPPTTT--B-